Protein AF-A0A431VK32-F1 (afdb_monomer_lite)

Radius of gyration: 21.46 Å; chains: 1; bounding box: 49×28×44 Å

Foldseek 3Di:
DWDKDKDKDFLLPDDPVVQVVDPPRDDRRDIDIDIDTDDDDDPVRVVVVVVVVVVVQVVCVVVVNNDDPVVVVVVCCVVPPD

Secondary structure (DSSP, 8-state):
---EEEEEEEGGGS-HHHHTTSSSPPPTT-EEEEEEE-PPPPHHHHHHHHHHHHHHHHHHHHTT----HHHHHHHHHHHH--

Structure (mmCIF, N/CA/C/O backbone):
data_AF-A0A431VK32-F1
#
_entry.id   AF-A0A431VK32-F1
#
loop_
_atom_site.group_PDB
_atom_site.id
_a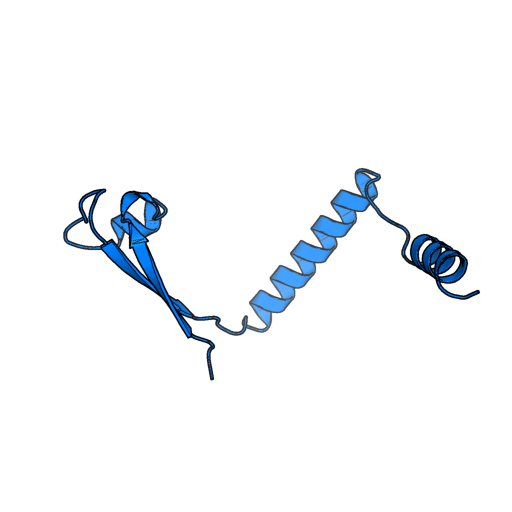tom_site.type_symbol
_atom_site.label_atom_id
_atom_site.label_alt_id
_atom_site.label_comp_id
_atom_site.label_asym_id
_atom_site.label_entity_id
_atom_site.label_seq_id
_atom_site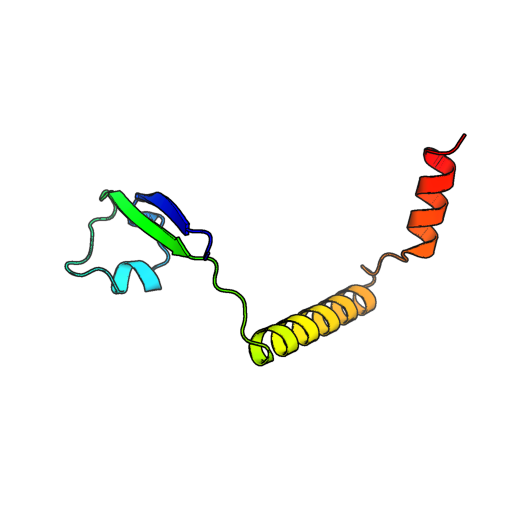.pdbx_PDB_ins_code
_atom_site.Cartn_x
_atom_site.Cartn_y
_atom_site.Cartn_z
_atom_site.occupancy
_atom_site.B_iso_or_equiv
_atom_site.auth_seq_id
_atom_site.auth_comp_id
_atom_site.auth_asym_id
_atom_site.auth_atom_id
_atom_site.pdbx_PDB_model_num
ATOM 1 N N . MET A 1 1 ? 14.340 4.090 13.321 1.00 49.16 1 MET A N 1
ATOM 2 C CA . MET A 1 1 ? 13.041 4.552 13.867 1.00 49.16 1 MET A CA 1
ATOM 3 C C . MET A 1 1 ? 12.004 4.431 12.760 1.00 49.16 1 MET A C 1
ATOM 5 O O . MET A 1 1 ? 12.331 4.854 11.657 1.00 49.16 1 MET A O 1
ATOM 9 N N . PRO A 1 2 ? 10.820 3.834 12.992 1.00 59.69 2 PRO A N 1
ATOM 10 C CA . PRO A 1 2 ? 9.806 3.710 11.947 1.00 59.69 2 PRO A CA 1
ATOM 11 C C . PRO A 1 2 ? 9.370 5.108 11.510 1.00 59.69 2 PRO A C 1
ATOM 13 O O . PRO A 1 2 ? 8.972 5.917 12.350 1.00 59.69 2 PRO A O 1
ATOM 16 N N . GLN A 1 3 ? 9.471 5.397 10.213 1.00 71.44 3 GLN A N 1
ATOM 17 C CA . GLN A 1 3 ? 8.964 6.651 9.670 1.00 71.44 3 GLN A CA 1
ATOM 18 C C . GLN A 1 3 ? 7.443 6.639 9.824 1.00 71.44 3 GLN A C 1
ATOM 20 O O . GLN A 1 3 ? 6.761 5.742 9.317 1.00 71.44 3 GLN A O 1
ATOM 25 N N . ARG A 1 4 ? 6.933 7.596 10.602 1.00 78.00 4 ARG A N 1
ATOM 26 C CA . ARG A 1 4 ? 5.502 7.806 10.797 1.00 78.00 4 ARG A CA 1
ATOM 27 C C . ARG A 1 4 ? 5.107 9.124 10.159 1.00 78.00 4 ARG A C 1
ATOM 29 O O . ARG A 1 4 ? 5.777 10.129 10.376 1.00 78.00 4 ARG A O 1
ATOM 36 N N . ALA A 1 5 ? 4.021 9.099 9.403 1.00 82.00 5 ALA A N 1
ATOM 37 C CA . ALA A 1 5 ? 3.379 10.291 8.878 1.00 82.00 5 ALA A CA 1
ATOM 38 C C . ALA A 1 5 ? 1.920 10.281 9.325 1.00 82.00 5 ALA A C 1
ATOM 40 O O . ALA A 1 5 ? 1.240 9.261 9.204 1.00 82.00 5 ALA A O 1
ATOM 41 N N . THR A 1 6 ? 1.458 11.411 9.845 1.00 86.12 6 THR A N 1
ATOM 42 C CA . THR A 1 6 ? 0.066 11.599 10.243 1.00 86.12 6 THR A CA 1
ATOM 43 C C . THR A 1 6 ? -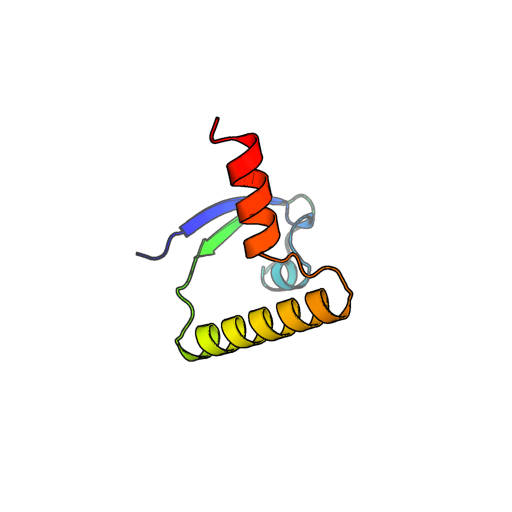0.591 12.542 9.256 1.00 86.12 6 THR A C 1
ATOM 45 O O . THR A 1 6 ? -0.055 13.611 8.969 1.00 86.12 6 THR A O 1
ATOM 48 N N . VAL A 1 7 ? -1.739 12.137 8.724 1.00 88.25 7 VAL A N 1
ATOM 49 C CA . VAL A 1 7 ? -2.526 12.944 7.793 1.00 88.25 7 VAL A CA 1
ATOM 50 C C . VAL A 1 7 ? -3.984 12.949 8.223 1.00 88.25 7 VAL A C 1
ATOM 52 O O . VAL A 1 7 ? -4.499 11.948 8.722 1.00 88.25 7 VAL A O 1
ATOM 55 N N . THR A 1 8 ? -4.657 14.075 8.019 1.00 90.12 8 THR A N 1
ATOM 56 C CA . THR A 1 8 ? -6.100 14.183 8.233 1.00 90.12 8 THR A CA 1
ATOM 57 C C . THR A 1 8 ? -6.804 14.016 6.895 1.00 90.12 8 THR A C 1
ATOM 59 O O . THR A 1 8 ? -6.523 14.750 5.948 1.00 90.12 8 THR A O 1
ATOM 62 N N . VAL A 1 9 ? -7.720 13.058 6.810 1.00 89.62 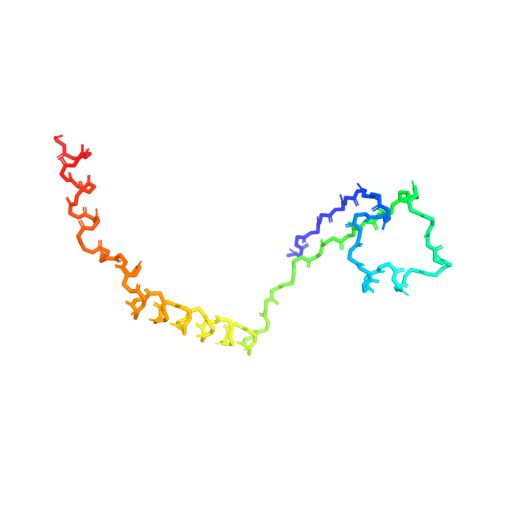9 VAL A N 1
ATOM 63 C CA . VAL A 1 9 ? -8.523 12.797 5.608 1.00 89.62 9 VAL A CA 1
ATOM 64 C C . VAL A 1 9 ? -10.001 12.748 5.971 1.00 89.62 9 VAL A C 1
ATOM 66 O O . VAL A 1 9 ? -10.355 12.573 7.135 1.00 89.62 9 VAL A O 1
ATOM 69 N N . ARG A 1 10 ? -10.880 12.915 4.984 1.00 87.56 10 ARG A N 1
ATOM 70 C CA . ARG A 1 10 ? -12.316 12.709 5.193 1.00 87.56 10 ARG A CA 1
ATOM 71 C C . ARG A 1 10 ? -12.628 11.218 5.306 1.00 87.56 10 ARG A C 1
ATOM 73 O O . ARG A 1 10 ? -11.990 10.396 4.649 1.00 87.56 10 ARG A O 1
ATOM 80 N N . ALA A 1 11 ? -13.626 10.873 6.110 1.00 85.94 11 ALA A N 1
ATOM 81 C CA . ALA A 1 11 ? -14.021 9.489 6.345 1.00 85.94 11 ALA A CA 1
ATOM 82 C C . ALA A 1 11 ? -14.555 8.785 5.087 1.00 85.94 11 ALA A C 1
ATOM 84 O O . ALA A 1 11 ? -14.427 7.569 4.979 1.00 85.94 11 ALA A O 1
ATOM 85 N N . ASP A 1 12 ? -15.108 9.523 4.121 1.00 87.56 12 ASP A N 1
ATOM 86 C CA . ASP A 1 12 ? -15.543 8.979 2.827 1.00 87.56 12 ASP A CA 1
ATOM 87 C C . ASP A 1 12 ? -14.389 8.650 1.868 1.00 87.56 12 ASP A C 1
ATOM 89 O O . ASP A 1 12 ? -14.572 7.868 0.938 1.00 87.56 12 ASP A O 1
ATOM 93 N N . ALA A 1 13 ? -13.200 9.205 2.108 1.00 87.62 13 ALA A N 1
ATOM 94 C CA . ALA A 1 13 ? -11.985 8.873 1.373 1.00 87.62 13 ALA A CA 1
ATOM 95 C C . ALA A 1 13 ? -11.268 7.635 1.942 1.00 87.62 13 ALA A C 1
ATOM 97 O O . ALA A 1 13 ? -10.305 7.154 1.340 1.00 87.62 13 ALA A O 1
ATOM 98 N N . LEU A 1 14 ? -11.706 7.115 3.096 1.00 84.44 14 LEU A N 1
ATOM 99 C CA . LEU A 1 14 ? -11.167 5.876 3.646 1.00 84.44 14 LEU A CA 1
ATOM 100 C C . LEU A 1 14 ? -11.724 4.664 2.892 1.00 84.44 14 LEU A C 1
ATOM 102 O O . LEU A 1 14 ? -12.933 4.589 2.654 1.00 84.44 14 LEU A O 1
ATOM 106 N N . PRO A 1 15 ? -10.884 3.656 2.604 1.00 86.94 15 PRO A N 1
ATOM 107 C CA . PRO A 1 15 ? -11.382 2.373 2.145 1.00 86.94 15 PRO A CA 1
ATOM 108 C C . PRO A 1 15 ? -12.396 1.776 3.146 1.00 86.94 15 PRO A C 1
ATOM 110 O O . PRO A 1 15 ? -12.219 1.934 4.366 1.00 86.94 15 PRO A O 1
ATOM 113 N N . PRO A 1 16 ? -13.455 1.090 2.672 1.00 81.31 16 PRO A N 1
ATOM 114 C CA . PRO A 1 16 ? -14.548 0.597 3.516 1.00 81.31 16 PRO A CA 1
ATOM 115 C C . PRO A 1 16 ? -14.084 -0.286 4.678 1.00 81.31 16 PRO A C 1
ATOM 117 O O . PRO A 1 16 ? -14.671 -0.249 5.763 1.00 81.31 16 PRO A O 1
ATOM 120 N N . GLU A 1 17 ? -13.019 -1.056 4.461 1.00 85.44 17 GLU A N 1
ATOM 121 C CA . GLU A 1 17 ? -12.390 -1.910 5.460 1.00 85.44 17 GLU A CA 1
ATOM 122 C C . GLU A 1 17 ? -11.837 -1.118 6.651 1.00 85.44 17 GLU A C 1
ATOM 124 O O . GLU A 1 17 ? -11.998 -1.553 7.789 1.00 85.44 17 GLU A O 1
ATOM 129 N N . TYR A 1 18 ? -11.267 0.070 6.429 1.00 83.44 18 TYR A N 1
ATOM 130 C CA . TYR A 1 18 ? -10.749 0.921 7.503 1.00 83.44 18 TYR A CA 1
ATOM 131 C C . TYR A 1 18 ? -11.868 1.697 8.192 1.00 83.44 18 TYR A C 1
ATOM 133 O O . TYR A 1 18 ? -11.884 1.794 9.419 1.00 83.44 18 TYR A O 1
ATOM 141 N N . ALA A 1 19 ? -12.852 2.181 7.432 1.00 80.50 19 ALA A N 1
ATOM 142 C CA . ALA A 1 19 ? -14.021 2.854 7.996 1.00 80.50 19 ALA A CA 1
ATOM 143 C C . ALA A 1 19 ? -14.832 1.934 8.933 1.00 80.50 19 ALA A C 1
ATOM 145 O O . ALA A 1 19 ? -15.443 2.405 9.891 1.00 80.50 19 ALA A O 1
ATOM 146 N N . ALA A 1 20 ? -14.826 0.617 8.692 1.00 83.88 20 ALA A N 1
ATOM 147 C CA . ALA A 1 20 ? -15.466 -0.375 9.559 1.00 83.88 20 ALA A CA 1
ATOM 148 C C . ALA A 1 20 ? -14.735 -0.607 10.899 1.00 83.88 20 ALA A C 1
ATOM 150 O O . ALA A 1 20 ? -15.354 -1.093 11.851 1.00 83.88 20 ALA A O 1
ATOM 151 N N . LEU A 1 21 ? -13.441 -0.271 10.985 1.00 84.75 21 LEU A N 1
ATOM 152 C CA . LEU A 1 21 ? -12.631 -0.424 12.201 1.00 84.75 21 LEU A CA 1
ATOM 153 C C . LEU A 1 21 ? -12.846 0.717 13.204 1.00 84.75 21 LEU A C 1
ATOM 155 O O . LEU A 1 21 ? -12.593 0.540 14.394 1.00 84.75 21 LEU A O 1
ATOM 159 N N . ILE A 1 22 ? -13.328 1.872 12.745 1.00 81.62 22 ILE A N 1
ATOM 160 C CA . ILE A 1 22 ? -13.560 3.051 13.582 1.00 81.62 22 ILE A CA 1
ATOM 161 C C . ILE A 1 22 ? -14.951 2.935 14.222 1.00 81.62 22 ILE A C 1
ATOM 163 O O . ILE A 1 22 ? -15.960 2.841 13.520 1.00 81.62 22 ILE A O 1
ATOM 167 N N . ARG A 1 23 ? -15.014 2.911 15.564 1.00 78.81 23 ARG A N 1
ATOM 168 C CA . ARG A 1 23 ? -16.276 2.858 16.323 1.00 78.81 23 ARG A CA 1
ATOM 169 C C . ARG A 1 23 ? -16.401 4.026 17.313 1.00 78.81 23 ARG A C 1
ATOM 171 O O . ARG A 1 23 ? -15.478 4.210 18.105 1.00 78.81 23 ARG A O 1
ATOM 178 N N . PRO A 1 24 ? -17.549 4.738 17.344 1.00 81.06 24 PRO A N 1
ATOM 179 C CA . PRO A 1 24 ? -18.710 4.603 16.448 1.00 81.06 24 PRO A CA 1
ATOM 180 C C . PRO A 1 24 ? -18.367 4.942 14.984 1.00 81.06 24 PRO A C 1
ATOM 182 O O . PRO A 1 24 ? -17.363 5.599 14.725 1.00 81.06 24 PRO A O 1
ATOM 185 N N . ARG A 1 25 ? -19.164 4.428 14.031 1.00 79.94 25 ARG A N 1
ATOM 186 C CA . ARG A 1 25 ? -18.882 4.583 12.594 1.00 79.94 25 ARG A CA 1
ATOM 187 C C . ARG A 1 25 ? -18.900 6.077 12.235 1.00 79.94 25 ARG A C 1
ATOM 189 O O . ARG A 1 25 ? -19.929 6.706 12.487 1.00 79.94 25 ARG A O 1
ATOM 196 N N . PRO A 1 26 ? -17.816 6.632 11.669 1.00 81.50 26 PRO A N 1
ATOM 197 C CA . PRO A 1 26 ? -17.753 8.050 11.340 1.00 81.50 26 PRO A CA 1
ATOM 198 C C . PRO A 1 26 ? -18.756 8.391 10.234 1.00 81.50 26 PRO A C 1
ATOM 200 O O . PRO A 1 26 ? -19.039 7.569 9.355 1.00 81.50 26 PRO A O 1
ATOM 203 N N . LEU A 1 27 ? -19.301 9.604 10.279 1.00 86.69 27 LEU A N 1
ATOM 204 C CA . LEU A 1 27 ? -20.111 10.148 9.195 1.00 86.69 27 LEU A CA 1
ATOM 205 C C . LEU A 1 27 ? -19.212 10.437 7.980 1.00 86.69 27 LEU A C 1
ATOM 207 O O . LEU A 1 27 ? -18.042 10.768 8.157 1.00 86.69 27 LEU A O 1
ATOM 211 N N . PRO A 1 28 ? -19.730 10.397 6.739 1.00 84.44 28 PRO A N 1
ATOM 212 C CA . PRO A 1 28 ? -18.934 10.661 5.532 1.00 84.44 28 PRO A CA 1
ATOM 213 C C . PRO A 1 28 ? -18.211 12.021 5.524 1.00 84.44 28 PRO A C 1
ATOM 215 O O . PRO A 1 28 ? -17.196 12.198 4.853 1.00 84.44 28 PRO A O 1
ATOM 218 N N . SER A 1 29 ? -18.744 13.011 6.239 1.00 86.00 29 SER A N 1
ATOM 219 C CA . SER A 1 29 ? -18.160 14.349 6.377 1.00 86.00 29 SER A CA 1
ATOM 220 C C . SER A 1 29 ? -17.084 14.454 7.455 1.00 86.00 29 SER A C 1
ATOM 222 O O . SER A 1 29 ? -16.393 15.470 7.493 1.00 86.00 29 SER A O 1
ATOM 224 N N . ASP A 1 30 ? -16.950 13.455 8.326 1.00 86.75 30 ASP A N 1
ATOM 225 C CA . ASP A 1 30 ? -16.052 13.535 9.472 1.00 86.75 30 ASP A CA 1
ATOM 226 C C . ASP A 1 30 ? -14.592 13.508 9.024 1.00 86.75 30 ASP A C 1
ATOM 228 O O . ASP A 1 30 ? -14.210 12.809 8.081 1.00 86.75 30 ASP A O 1
ATOM 232 N N . MET A 1 31 ? -13.767 14.281 9.723 1.00 87.50 31 MET A N 1
ATOM 233 C CA . MET A 1 31 ? -12.324 14.304 9.526 1.00 87.50 31 MET A CA 1
ATOM 234 C C . MET A 1 31 ? -11.683 13.285 10.463 1.00 87.50 31 MET A C 1
ATOM 236 O O . MET A 1 31 ? -11.912 13.306 11.671 1.00 87.50 31 MET A O 1
ATOM 240 N N . VAL A 1 32 ? -10.873 12.397 9.900 1.00 87.38 32 VAL A N 1
ATOM 241 C CA . VAL A 1 32 ? -10.226 11.287 10.599 1.00 87.38 32 VAL A CA 1
ATOM 242 C C . VAL A 1 32 ? -8.718 11.392 10.449 1.00 87.38 32 VAL A C 1
ATOM 244 O O . VAL A 1 32 ? -8.184 11.639 9.366 1.00 87.38 32 VAL A O 1
ATOM 247 N N . GLU A 1 33 ? -8.031 11.223 11.573 1.00 87.62 33 GLU A N 1
ATOM 248 C CA . GLU A 1 33 ? -6.578 11.228 11.638 1.00 87.62 33 GLU A CA 1
ATOM 249 C C . GLU A 1 33 ? -6.044 9.821 11.356 1.00 87.62 33 GLU A C 1
ATOM 251 O O . GLU A 1 33 ? -6.373 8.859 12.052 1.00 87.62 33 GLU A O 1
ATOM 256 N N . VAL A 1 34 ? -5.215 9.695 10.321 1.00 85.81 34 VAL A N 1
ATOM 257 C CA . VAL A 1 34 ? -4.604 8.430 9.911 1.00 85.81 34 VAL A CA 1
ATOM 258 C C . VAL A 1 34 ? -3.104 8.520 10.139 1.00 85.81 34 VAL A C 1
ATOM 260 O O . VAL A 1 34 ? -2.422 9.362 9.556 1.00 85.81 34 VAL A O 1
ATOM 263 N N . THR A 1 35 ? -2.581 7.625 10.976 1.00 85.56 35 THR A N 1
ATOM 2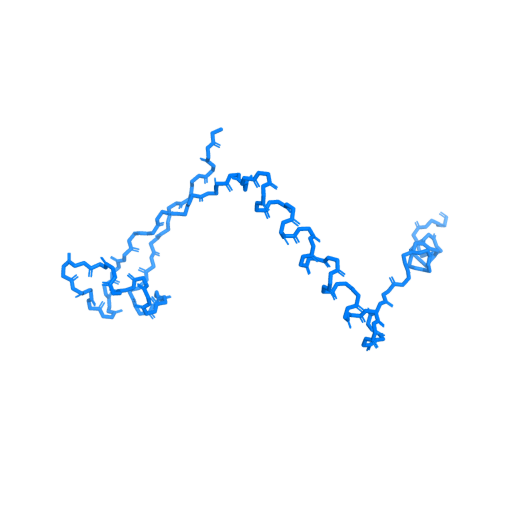64 C CA . THR A 1 35 ? -1.137 7.465 11.171 1.00 85.56 35 THR A CA 1
ATOM 265 C C . THR A 1 35 ? -0.631 6.316 10.309 1.00 85.56 35 THR A C 1
ATOM 267 O O . THR A 1 35 ? -0.930 5.148 10.562 1.00 85.56 35 THR A O 1
ATOM 270 N N . LEU A 1 36 ? 0.174 6.641 9.304 1.00 82.00 36 LEU A N 1
ATOM 271 C CA . LEU A 1 36 ? 0.887 5.678 8.477 1.00 82.00 36 LEU A CA 1
ATOM 272 C C . LEU A 1 36 ? 2.215 5.356 9.156 1.00 82.00 36 LEU A C 1
ATOM 274 O O . LEU A 1 36 ? 2.988 6.260 9.465 1.00 82.00 36 LEU A O 1
ATOM 278 N N . ALA A 1 37 ? 2.492 4.076 9.391 1.00 79.75 37 ALA A N 1
ATOM 279 C CA . ALA A 1 37 ? 3.776 3.622 9.909 1.00 79.75 37 ALA A CA 1
ATOM 280 C C . ALA A 1 37 ? 4.439 2.712 8.878 1.00 79.75 37 ALA A C 1
ATOM 282 O O . ALA A 1 37 ? 3.941 1.619 8.605 1.00 79.75 37 ALA A O 1
ATOM 283 N N . VAL A 1 38 ? 5.581 3.144 8.342 1.00 75.19 38 VAL A N 1
ATOM 284 C CA . VAL A 1 38 ? 6.411 2.275 7.508 1.00 75.19 38 VAL A CA 1
ATOM 285 C C . VAL A 1 38 ? 7.084 1.269 8.433 1.00 75.19 38 VAL A C 1
ATOM 287 O O . VAL A 1 38 ? 7.904 1.630 9.282 1.00 75.19 38 VAL A O 1
ATOM 290 N N . LYS A 1 39 ? 6.688 0.004 8.305 1.00 76.94 39 LYS A N 1
ATOM 291 C CA . LYS A 1 39 ? 7.368 -1.116 8.951 1.00 76.94 39 LYS A CA 1
ATOM 292 C C . LYS A 1 39 ? 8.346 -1.710 7.953 1.00 76.94 39 LYS A C 1
ATOM 294 O O . LYS A 1 39 ? 7.982 -1.925 6.799 1.00 76.94 39 LYS A O 1
ATOM 299 N N . GLU A 1 40 ? 9.566 -1.975 8.407 1.00 75.94 40 GLU A N 1
ATOM 300 C CA . GLU A 1 40 ? 10.482 -2.799 7.627 1.00 75.94 40 GLU A CA 1
ATOM 301 C C . GLU A 1 40 ? 9.838 -4.179 7.433 1.00 75.94 40 GLU A C 1
ATOM 303 O O . GLU A 1 40 ? 9.332 -4.753 8.407 1.00 75.94 40 GLU A O 1
ATOM 308 N N . PRO A 1 41 ? 9.780 -4.684 6.190 1.00 76.62 41 PRO A N 1
ATOM 309 C CA . PRO A 1 41 ? 9.242 -6.007 5.932 1.00 76.62 41 PRO A CA 1
ATOM 310 C C . PRO A 1 41 ? 10.084 -7.044 6.673 1.00 76.62 41 PRO A C 1
ATOM 312 O O . PRO A 1 41 ? 11.310 -6.932 6.747 1.00 76.62 41 PRO A O 1
ATOM 315 N N . THR A 1 42 ? 9.437 -8.076 7.210 1.00 84.00 42 THR A N 1
ATOM 316 C CA . THR A 1 42 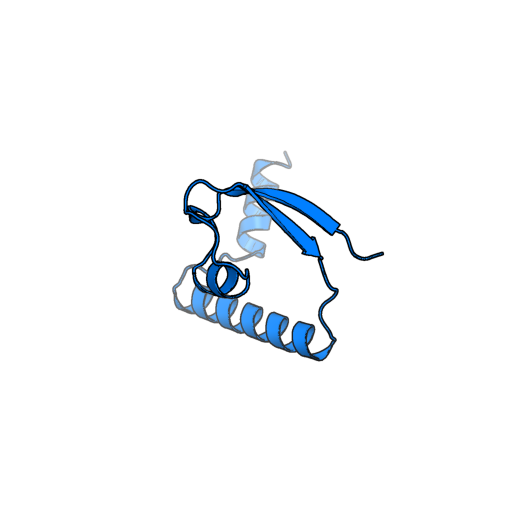? 10.182 -9.229 7.730 1.00 84.00 42 THR A CA 1
ATOM 317 C C . THR A 1 42 ? 10.958 -9.903 6.589 1.00 84.00 42 THR A C 1
ATOM 319 O O . THR A 1 42 ? 10.574 -9.752 5.425 1.00 84.00 42 THR A O 1
ATOM 322 N N . PRO A 1 43 ? 12.025 -10.673 6.873 1.00 81.06 43 PRO A N 1
ATOM 323 C CA . PRO A 1 43 ? 12.775 -11.378 5.831 1.00 81.06 43 PRO A CA 1
ATOM 324 C C . PRO A 1 43 ? 11.879 -12.215 4.903 1.00 81.06 43 PRO A C 1
ATOM 326 O O . PRO A 1 43 ? 12.046 -12.181 3.685 1.00 81.06 43 PRO A O 1
ATOM 329 N N . ASP A 1 44 ? 10.860 -12.875 5.460 1.00 81.38 44 ASP A N 1
ATOM 330 C CA . ASP A 1 44 ? 9.885 -13.655 4.691 1.00 81.38 44 ASP A CA 1
ATOM 331 C C . ASP A 1 44 ? 9.013 -12.782 3.777 1.00 81.38 44 ASP A C 1
ATOM 333 O O . ASP A 1 44 ? 8.774 -13.129 2.620 1.00 81.38 44 ASP A O 1
ATOM 337 N N . GLN A 1 45 ? 8.569 -11.617 4.262 1.00 77.31 45 GLN A N 1
ATOM 338 C CA . GLN A 1 45 ? 7.825 -10.646 3.452 1.00 77.31 45 GLN A CA 1
ATOM 339 C C . GLN A 1 45 ? 8.698 -10.055 2.346 1.00 77.31 45 GLN A C 1
ATOM 341 O O . GLN A 1 45 ? 8.220 -9.829 1.236 1.00 77.31 45 GLN A O 1
ATOM 346 N N . TRP A 1 46 ? 9.983 -9.834 2.622 1.00 82.44 46 TRP A N 1
ATOM 347 C CA . TRP A 1 46 ? 10.935 -9.363 1.625 1.00 82.44 46 TRP A CA 1
ATOM 348 C C . TRP A 1 46 ? 11.119 -10.392 0.504 1.00 82.44 46 TRP A C 1
ATOM 350 O O . TRP A 1 46 ? 11.003 -10.044 -0.668 1.00 82.44 46 TRP A O 1
ATOM 360 N N . LEU A 1 47 ? 11.305 -11.669 0.855 1.00 82.25 47 LEU A N 1
ATOM 361 C CA . LEU A 1 47 ? 11.389 -12.780 -0.099 1.00 82.25 47 LEU A CA 1
ATOM 362 C C . LEU A 1 47 ? 10.112 -12.936 -0.936 1.00 82.25 47 LEU A C 1
ATOM 364 O O . LEU A 1 47 ? 10.195 -13.135 -2.150 1.00 82.25 47 LEU A O 1
ATOM 368 N N . ALA A 1 48 ? 8.938 -12.822 -0.310 1.00 83.19 48 ALA A N 1
ATOM 369 C CA . ALA A 1 48 ? 7.657 -12.876 -1.010 1.00 83.19 48 ALA A CA 1
ATOM 370 C C . ALA A 1 48 ? 7.499 -11.713 -2.005 1.00 83.19 48 ALA A C 1
ATOM 372 O O . ALA A 1 48 ? 7.141 -11.937 -3.161 1.00 83.19 48 ALA A O 1
ATOM 373 N N . ASN A 1 49 ? 7.839 -10.490 -1.590 1.00 80.06 49 ASN A N 1
ATOM 374 C CA . ASN A 1 49 ? 7.791 -9.306 -2.448 1.00 80.06 49 ASN A CA 1
ATOM 375 C C . ASN A 1 49 ? 8.806 -9.383 -3.596 1.00 80.06 49 ASN A C 1
ATOM 377 O O . ASN A 1 49 ? 8.485 -9.012 -4.723 1.00 80.06 49 ASN A O 1
ATOM 381 N N . ALA A 1 50 ? 10.010 -9.901 -3.338 1.00 78.69 50 ALA A N 1
ATOM 382 C CA . ALA A 1 50 ? 11.021 -10.116 -4.367 1.00 78.69 50 ALA A CA 1
ATOM 383 C C . ALA A 1 50 ? 10.543 -11.128 -5.418 1.00 78.69 50 ALA A C 1
ATOM 385 O O . ALA A 1 50 ? 10.664 -10.870 -6.614 1.00 78.69 50 ALA A O 1
ATOM 386 N N . ARG A 1 51 ? 9.932 -12.244 -4.992 1.00 83.69 51 ARG A N 1
ATOM 387 C CA . ARG A 1 51 ? 9.313 -13.213 -5.913 1.00 83.69 51 ARG A CA 1
ATOM 388 C C . ARG A 1 51 ? 8.193 -12.589 -6.734 1.00 83.69 51 ARG A C 1
ATOM 390 O O . ARG A 1 51 ? 8.234 -12.689 -7.952 1.00 83.69 51 ARG A O 1
ATOM 397 N N . ALA A 1 52 ? 7.268 -11.876 -6.094 1.00 81.38 52 ALA A N 1
ATOM 398 C CA . ALA A 1 52 ? 6.184 -11.191 -6.795 1.00 81.38 52 ALA A CA 1
ATOM 399 C C . ALA A 1 52 ? 6.706 -10.168 -7.822 1.00 81.38 52 ALA A C 1
ATOM 401 O O . ALA A 1 52 ? 6.147 -10.045 -8.909 1.00 81.38 52 ALA A O 1
ATOM 402 N N . GLY A 1 53 ? 7.798 -9.461 -7.508 1.00 77.44 53 GLY A N 1
ATOM 403 C CA . GLY A 1 53 ? 8.464 -8.548 -8.439 1.00 77.44 53 GLY A CA 1
ATOM 404 C C . GLY A 1 53 ? 9.087 -9.261 -9.641 1.00 77.44 53 GLY A C 1
ATOM 405 O O . GLY A 1 53 ? 8.928 -8.800 -10.769 1.00 77.44 53 GLY A O 1
ATOM 406 N N . ILE A 1 54 ? 9.744 -10.403 -9.421 1.00 81.19 54 ILE A N 1
ATOM 407 C CA . ILE A 1 54 ? 10.313 -11.233 -10.495 1.00 81.19 54 ILE A CA 1
ATOM 408 C C . ILE A 1 54 ? 9.205 -11.798 -11.387 1.00 81.19 54 ILE A C 1
ATOM 410 O O . ILE A 1 54 ? 9.323 -11.742 -12.609 1.00 81.19 54 ILE A O 1
ATOM 414 N N . ASP A 1 55 ? 8.127 -12.309 -10.795 1.00 81.44 55 ASP A N 1
ATOM 415 C CA . ASP A 1 55 ? 6.999 -12.877 -11.536 1.00 81.44 55 ASP A CA 1
ATOM 416 C C . ASP A 1 55 ? 6.278 -11.803 -12.354 1.00 81.44 55 ASP A C 1
ATOM 418 O O . ASP A 1 55 ? 5.949 -12.026 -13.518 1.00 81.44 55 ASP A O 1
ATOM 422 N N . LYS A 1 56 ? 6.110 -10.602 -11.787 1.00 77.75 56 LYS A N 1
ATOM 423 C CA . LYS A 1 56 ? 5.586 -9.446 -12.516 1.00 77.75 56 LYS A CA 1
ATOM 424 C C . LYS A 1 56 ? 6.500 -9.050 -13.677 1.00 77.75 56 LYS A C 1
ATOM 426 O O . LYS A 1 56 ? 6.010 -8.876 -14.785 1.00 77.75 56 LYS A O 1
ATOM 431 N N . GLY A 1 57 ? 7.810 -8.955 -13.446 1.00 75.38 57 GLY A N 1
ATOM 432 C CA . GLY A 1 57 ? 8.775 -8.635 -14.501 1.00 75.38 57 GLY A CA 1
ATOM 433 C C . GLY A 1 57 ? 8.782 -9.678 -15.621 1.00 75.38 57 GLY A C 1
ATOM 434 O O . GLY A 1 57 ? 8.830 -9.323 -16.794 1.00 75.38 57 GLY A O 1
ATOM 435 N N . ARG A 1 58 ? 8.653 -10.967 -15.283 1.00 78.94 58 ARG A N 1
ATOM 436 C CA . ARG A 1 58 ? 8.476 -12.039 -16.273 1.00 78.94 58 ARG A CA 1
ATOM 437 C C . ARG A 1 58 ? 7.195 -11.865 -17.077 1.00 78.94 58 ARG A C 1
ATOM 439 O O . ARG A 1 58 ? 7.257 -11.913 -18.297 1.00 78.94 58 ARG A O 1
ATOM 446 N N . ALA A 1 59 ? 6.072 -11.594 -16.416 1.00 78.75 59 ALA A N 1
ATOM 447 C CA . ALA A 1 59 ? 4.803 -11.354 -17.096 1.00 78.75 59 ALA A CA 1
ATOM 448 C C . ALA A 1 59 ? 4.860 -10.131 -18.030 1.00 78.75 59 ALA A C 1
ATOM 450 O O . ALA A 1 59 ? 4.282 -10.156 -19.111 1.00 78.75 59 ALA A O 1
ATOM 451 N N . GLU A 1 60 ? 5.575 -9.071 -17.645 1.00 78.12 60 GLU A N 1
ATOM 452 C CA . GLU A 1 60 ? 5.788 -7.889 -18.488 1.00 78.12 60 GLU A CA 1
ATOM 453 C C . GLU A 1 60 ? 6.685 -8.198 -19.699 1.00 78.12 60 GLU A C 1
ATOM 455 O O . GLU A 1 60 ? 6.387 -7.746 -20.805 1.00 78.12 60 GLU A O 1
ATOM 460 N N . ILE A 1 61 ? 7.734 -9.012 -19.533 1.00 77.62 61 ILE A N 1
ATOM 461 C CA . ILE A 1 61 ? 8.572 -9.494 -20.644 1.00 77.62 61 ILE A CA 1
ATOM 462 C C . ILE A 1 61 ? 7.760 -10.379 -21.599 1.00 77.62 61 ILE A C 1
ATOM 464 O O . ILE A 1 61 ? 7.799 -10.152 -22.807 1.00 77.62 61 ILE A O 1
ATOM 468 N N . ASP A 1 62 ? 6.985 -11.330 -21.073 1.00 75.81 62 ASP A N 1
ATOM 469 C CA . ASP A 1 62 ? 6.119 -12.215 -21.863 1.00 75.81 62 ASP A CA 1
ATOM 470 C C . ASP A 1 62 ? 5.031 -11.426 -22.613 1.00 75.81 62 ASP A C 1
ATOM 472 O O . ASP A 1 62 ? 4.648 -11.782 -23.727 1.00 75.81 62 ASP A O 1
ATOM 476 N N . ALA A 1 63 ? 4.568 -10.311 -22.039 1.00 79.44 63 ALA A N 1
ATOM 477 C CA . ALA A 1 63 ? 3.654 -9.368 -22.680 1.00 79.44 63 ALA A CA 1
ATOM 478 C C . ALA A 1 63 ? 4.332 -8.443 -23.715 1.00 79.44 63 ALA A C 1
ATOM 480 O O . ALA A 1 63 ? 3.668 -7.578 -24.287 1.00 79.44 63 ALA A O 1
ATOM 481 N N . GLY A 1 64 ? 5.640 -8.591 -23.956 1.00 75.31 64 GLY A N 1
ATOM 482 C CA . GLY A 1 64 ? 6.407 -7.758 -24.888 1.00 75.31 64 GLY A CA 1
ATOM 483 C C . GLY A 1 64 ? 6.677 -6.334 -24.389 1.00 75.31 64 GLY A C 1
ATOM 484 O O . GLY A 1 64 ? 7.089 -5.481 -25.169 1.00 75.31 64 GLY A O 1
ATOM 485 N N . LEU A 1 65 ? 6.449 -6.067 -23.100 1.00 69.50 65 LEU A N 1
ATOM 486 C CA . LEU A 1 65 ? 6.714 -4.786 -22.431 1.00 69.50 65 LEU A CA 1
ATOM 487 C C . LEU A 1 65 ? 8.093 -4.758 -21.753 1.00 69.50 65 LEU A C 1
ATOM 489 O O . LEU A 1 65 ? 8.452 -3.772 -21.111 1.00 69.50 65 LEU A O 1
ATOM 493 N N . GLY A 1 66 ? 8.867 -5.837 -21.889 1.00 65.12 66 GLY A N 1
ATOM 494 C CA . GLY A 1 66 ? 10.240 -5.918 -21.414 1.00 65.12 66 GLY A CA 1
ATOM 495 C C . GLY A 1 66 ? 11.135 -4.927 -22.153 1.00 65.12 66 GLY A C 1
ATOM 496 O O . GLY A 1 66 ? 11.295 -5.004 -23.369 1.00 65.12 66 GLY A O 1
ATOM 497 N N . ILE A 1 67 ? 11.733 -4.002 -21.409 1.00 63.16 67 ILE A N 1
ATOM 498 C CA . ILE A 1 67 ? 12.713 -3.061 -21.941 1.00 63.16 67 ILE A CA 1
ATOM 499 C C . ILE A 1 67 ? 14.106 -3.640 -21.690 1.00 63.16 67 ILE A C 1
ATOM 501 O O . ILE A 1 67 ? 14.477 -3.889 -20.543 1.00 63.16 67 ILE A O 1
ATOM 505 N N . ASP A 1 68 ? 14.878 -3.852 -22.756 1.00 72.25 68 ASP A N 1
ATOM 506 C CA . ASP A 1 68 ? 16.271 -4.280 -22.643 1.00 72.25 68 ASP A CA 1
ATOM 507 C C . ASP A 1 68 ? 17.122 -3.134 -22.072 1.00 72.25 68 ASP A C 1
ATOM 509 O O . ASP A 1 68 ? 17.279 -2.070 -22.684 1.00 72.25 68 ASP A O 1
ATOM 513 N N . GLY A 1 69 ? 17.651 -3.358 -20.869 1.00 66.25 69 GLY A N 1
ATOM 514 C CA . GLY A 1 69 ? 18.469 -2.391 -20.148 1.00 66.25 69 GLY A CA 1
ATOM 515 C C . GLY A 1 69 ? 19.739 -2.005 -20.903 1.00 66.25 69 GLY A C 1
ATOM 516 O O . GLY A 1 69 ? 20.124 -0.837 -20.854 1.00 66.25 69 GLY A O 1
ATOM 517 N N . ASP A 1 70 ? 20.343 -2.927 -21.656 1.00 72.44 70 ASP A N 1
ATOM 518 C CA . ASP A 1 70 ? 21.552 -2.644 -22.433 1.00 72.44 70 ASP A CA 1
ATOM 519 C C . ASP A 1 70 ? 21.231 -1.753 -23.639 1.00 72.44 70 ASP A C 1
ATOM 521 O O . ASP A 1 70 ? 21.975 -0.815 -23.945 1.00 72.44 70 ASP A O 1
ATOM 525 N N . ALA A 1 71 ? 20.078 -1.975 -24.278 1.00 70.12 71 ALA A N 1
ATOM 526 C CA . ALA A 1 71 ? 19.598 -1.145 -25.380 1.00 70.12 71 ALA A CA 1
ATOM 527 C C . ALA A 1 71 ? 19.259 0.283 -24.917 1.00 70.12 71 ALA A C 1
ATOM 529 O O . ALA A 1 71 ? 19.654 1.256 -25.564 1.00 70.12 71 ALA A O 1
ATOM 530 N N . VAL A 1 72 ? 18.589 0.427 -23.769 1.00 74.69 72 VAL A N 1
ATOM 531 C CA . VAL A 1 72 ? 18.281 1.743 -23.183 1.00 74.69 72 VAL A CA 1
ATOM 532 C C . VAL A 1 72 ? 19.539 2.463 -22.728 1.00 74.69 72 VAL A C 1
ATOM 534 O O . VAL A 1 72 ? 19.681 3.664 -22.958 1.00 74.69 72 VAL A O 1
ATOM 537 N N . PHE A 1 73 ? 20.478 1.748 -22.111 1.00 73.81 73 PHE A N 1
ATOM 538 C CA . PHE A 1 73 ? 21.730 2.346 -21.671 1.00 73.81 73 PHE A CA 1
ATOM 539 C C . PHE A 1 73 ? 22.579 2.812 -22.861 1.00 73.81 73 PHE A C 1
ATOM 541 O O . PHE A 1 73 ? 23.155 3.901 -22.820 1.00 73.81 73 PHE A O 1
ATOM 548 N N . ALA A 1 74 ? 22.608 2.042 -23.953 1.00 76.94 74 ALA A N 1
ATOM 549 C CA . ALA A 1 74 ? 23.256 2.444 -25.198 1.00 76.94 74 ALA A CA 1
ATOM 550 C C . ALA A 1 74 ? 22.609 3.697 -25.818 1.00 76.94 74 ALA A C 1
ATOM 552 O O . ALA A 1 74 ? 23.327 4.605 -26.250 1.00 76.94 74 ALA A O 1
ATOM 553 N N . ASP A 1 75 ? 21.275 3.788 -25.824 1.00 74.56 75 ASP A N 1
ATOM 554 C CA . ASP A 1 75 ? 20.558 4.940 -26.384 1.00 74.56 75 ASP A CA 1
ATOM 555 C C . ASP A 1 75 ? 20.715 6.208 -25.525 1.00 74.56 75 ASP A C 1
ATOM 557 O O . ASP A 1 75 ? 20.971 7.298 -26.048 1.00 74.56 75 ASP A O 1
ATOM 561 N N . LEU A 1 76 ? 20.694 6.067 -24.196 1.00 75.00 76 LEU A N 1
ATOM 562 C CA . LEU A 1 76 ? 21.001 7.152 -23.258 1.00 75.00 76 LEU A CA 1
ATOM 563 C C . LEU A 1 76 ? 22.438 7.652 -23.426 1.00 75.00 76 LEU A C 1
ATOM 565 O O . LEU A 1 76 ? 22.667 8.859 -23.502 1.00 75.00 76 LEU A O 1
ATOM 569 N N . LYS A 1 77 ? 23.410 6.742 -23.548 1.00 76.44 77 LYS A N 1
ATOM 570 C CA . LYS A 1 77 ? 24.816 7.103 -23.759 1.00 76.44 77 LYS A CA 1
ATOM 571 C C . LYS A 1 77 ? 25.008 7.864 -25.071 1.00 76.44 77 LYS A C 1
ATOM 573 O O . LYS A 1 77 ? 25.712 8.868 -25.090 1.00 76.44 77 LYS A O 1
ATOM 578 N N . ARG A 1 78 ? 24.338 7.445 -26.149 1.00 72.19 78 ARG A N 1
ATOM 579 C CA . ARG A 1 78 ? 24.360 8.149 -27.443 1.00 72.19 78 ARG A CA 1
ATOM 580 C C . ARG A 1 78 ? 23.738 9.547 -27.366 1.00 72.19 78 ARG A C 1
ATOM 582 O O . ARG A 1 78 ? 24.187 10.456 -28.059 1.00 72.19 78 ARG A O 1
ATOM 589 N N . THR A 1 79 ? 22.704 9.709 -26.546 1.00 75.44 79 THR A N 1
ATOM 590 C CA . THR A 1 79 ? 21.939 10.959 -26.440 1.00 75.44 79 THR A CA 1
ATOM 591 C C . THR A 1 79 ? 22.614 11.988 -25.530 1.00 75.44 79 THR A C 1
ATOM 593 O O . THR A 1 79 ? 22.587 13.178 -25.837 1.00 75.44 79 THR A O 1
ATOM 596 N N . PHE A 1 80 ? 23.247 11.547 -24.438 1.00 68.50 80 PHE A N 1
ATOM 597 C CA . PHE A 1 80 ? 23.739 12.433 -23.375 1.00 68.50 80 PHE A CA 1
ATOM 598 C C . PHE A 1 80 ? 25.263 12.472 -23.209 1.00 68.50 80 PHE A C 1
ATOM 600 O O . PHE A 1 80 ? 25.766 13.378 -22.550 1.00 68.50 80 PHE A O 1
ATOM 607 N N . CYS A 1 81 ? 26.015 11.548 -23.813 1.00 61.66 81 CYS A N 1
ATOM 608 C CA . CYS A 1 81 ? 27.476 11.611 -23.858 1.00 61.66 81 CYS A CA 1
ATOM 609 C C . CYS A 1 81 ? 27.932 11.952 -25.284 1.00 61.66 81 CYS A C 1
ATOM 611 O O . CYS A 1 81 ? 28.308 11.063 -26.049 1.00 61.66 81 CYS A O 1
ATOM 613 N N . LYS A 1 82 ? 27.867 13.241 -25.640 1.00 53.22 82 LYS A N 1
ATOM 614 C CA . LYS A 1 82 ? 28.656 13.817 -26.739 1.00 53.22 82 LYS A CA 1
ATOM 615 C C . LYS A 1 82 ? 29.955 14.390 -26.195 1.00 53.22 82 LYS A C 1
ATOM 617 O O . LYS A 1 82 ? 29.886 15.034 -25.126 1.00 53.22 82 LYS A O 1
#

pLDDT: mean 78.72, std 7.81, range [49.16, 90.12]

Sequence (82 aa):
MPQRATVTVRADALPPEYAALIRPRPLPSDMVEVTLAVKEPTPDQWLANARAGIDKGRAEIDAGLGIDGDAVFADLKRTFCK

Organism: NCBI:txid2496639